Protein AF-A0A971CC48-F1 (afdb_monomer_lite)

Secondary structure (DSSP, 8-state):
--HHHHHHTT---SSHHHHHHIIIIIIHHHSSTT----HHHHHHHHHHHHHHHTT-GGGTSPPPP-

Sequence (66 aa):
MQYADFRANGYYIGSGPVESACNTIVKQRAKRAGMHWTIPGLDPVLALRTLHQSGRDHVLWPAPQP

pLDDT: mean 87.42, std 7.64, range [62.12, 96.62]

Foldseek 3Di:
DPPVVCVVVVHPPDCVVVVVLCVQLPCVQQPDPPHDDDPVRVVVSSVCSVCVVVVNVCVVVPDPDD

Structure (mmCIF, N/CA/C/O backbone):
data_AF-A0A971CC48-F1
#
_entry.id   AF-A0A971CC48-F1
#
loop_
_atom_site.group_PDB
_atom_site.id
_atom_site.type_symbol
_atom_site.label_atom_id
_atom_site.label_alt_id
_atom_site.label_comp_id
_atom_site.label_asym_id
_atom_site.label_entity_id
_atom_site.label_seq_id
_atom_site.pdbx_PDB_ins_code
_atom_site.Cartn_x
_atom_site.Cartn_y
_atom_site.Cartn_z
_atom_site.occupancy
_atom_site.B_iso_or_equiv
_atom_site.auth_seq_id
_atom_site.auth_comp_id
_atom_site.auth_asym_id
_atom_site.auth_atom_id
_atom_site.pdbx_PDB_model_num
ATOM 1 N N . MET A 1 1 ? -23.864 16.109 -4.031 1.00 62.12 1 MET A N 1
ATOM 2 C CA . MET A 1 1 ? -22.850 15.236 -3.396 1.00 62.12 1 MET A CA 1
ATOM 3 C C . MET A 1 1 ? -23.410 14.820 -2.037 1.00 62.12 1 MET A C 1
ATOM 5 O O . MET A 1 1 ? -23.664 15.699 -1.226 1.00 62.12 1 MET A O 1
ATOM 9 N N . GLN A 1 2 ? -23.721 13.538 -1.820 1.00 80.06 2 GLN A N 1
ATOM 10 C CA . GLN A 1 2 ? -24.478 13.040 -0.651 1.00 80.06 2 GLN A CA 1
ATOM 11 C C . GLN A 1 2 ? -23.575 12.826 0.579 1.00 80.06 2 GLN A C 1
ATOM 13 O O . GLN A 1 2 ? -23.443 11.734 1.122 1.00 80.06 2 GLN A O 1
ATOM 18 N N . TYR A 1 3 ? -22.886 13.888 0.999 1.00 76.75 3 TYR A N 1
ATOM 19 C CA . TYR A 1 3 ? -21.908 13.829 2.091 1.00 76.75 3 TYR A CA 1
ATOM 20 C C . TYR A 1 3 ? -22.538 13.415 3.432 1.00 76.75 3 TYR A C 1
ATOM 22 O O . TYR A 1 3 ? -21.903 12.720 4.224 1.00 76.75 3 TYR A O 1
ATOM 30 N N . ALA A 1 4 ? -23.783 13.836 3.680 1.00 80.19 4 ALA A N 1
ATOM 31 C CA . ALA A 1 4 ? -24.527 13.510 4.894 1.00 80.19 4 ALA A CA 1
ATOM 32 C C . ALA A 1 4 ? -24.882 12.019 4.957 1.00 80.19 4 ALA A C 1
ATOM 34 O O . ALA A 1 4 ? -24.594 11.378 5.964 1.00 80.19 4 ALA A O 1
ATOM 35 N N . ASP A 1 5 ? -25.407 11.456 3.866 1.00 83.69 5 ASP A N 1
ATOM 36 C CA . ASP A 1 5 ? -25.741 10.033 3.771 1.00 83.69 5 ASP A CA 1
ATOM 37 C C . ASP A 1 5 ? -24.501 9.155 3.928 1.00 83.69 5 ASP A C 1
ATOM 39 O O . ASP A 1 5 ? -24.519 8.165 4.656 1.00 83.69 5 ASP A O 1
ATOM 43 N N . PHE A 1 6 ? -23.380 9.531 3.308 1.00 80.12 6 PHE A N 1
ATOM 44 C CA . PHE A 1 6 ? -22.156 8.748 3.439 1.00 80.12 6 PHE A CA 1
ATOM 45 C C . PHE A 1 6 ? -21.565 8.796 4.846 1.00 80.12 6 PHE A C 1
ATOM 47 O O . PHE A 1 6 ? -21.082 7.776 5.337 1.00 80.12 6 PHE A O 1
ATOM 54 N N . ARG A 1 7 ? -21.654 9.948 5.524 1.00 78.69 7 ARG A N 1
ATOM 55 C CA . ARG A 1 7 ? -21.239 10.045 6.926 1.00 78.69 7 ARG A CA 1
ATOM 56 C C . ARG A 1 7 ? -22.176 9.252 7.845 1.00 78.69 7 ARG A C 1
ATOM 58 O O . ARG A 1 7 ? -21.690 8.593 8.757 1.00 78.69 7 ARG A O 1
ATOM 65 N N . ALA A 1 8 ? -23.488 9.290 7.596 1.00 84.38 8 ALA A N 1
ATOM 66 C CA . ALA A 1 8 ? -24.489 8.545 8.364 1.00 84.38 8 ALA A CA 1
ATOM 67 C C . ALA A 1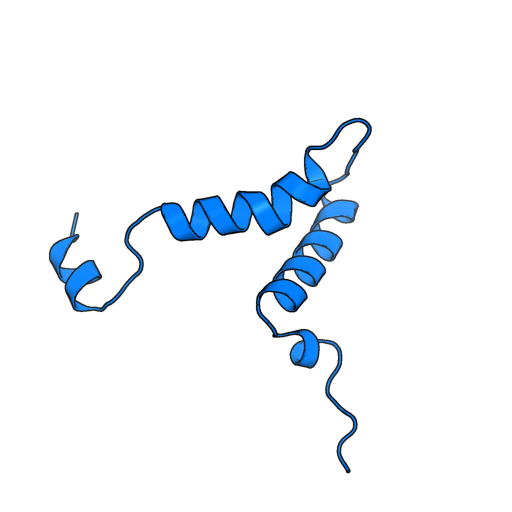 8 ? -24.314 7.022 8.230 1.00 84.38 8 ALA A C 1
ATOM 69 O O . ALA A 1 8 ? -24.488 6.298 9.203 1.00 84.38 8 ALA A O 1
ATOM 70 N N . ASN A 1 9 ? -23.887 6.550 7.056 1.00 84.88 9 ASN A N 1
ATOM 71 C CA . ASN A 1 9 ? -23.555 5.146 6.803 1.00 84.88 9 ASN A CA 1
ATOM 72 C C . ASN A 1 9 ? -22.143 4.740 7.282 1.00 84.88 9 ASN A C 1
ATOM 74 O O . ASN A 1 9 ? -21.710 3.618 7.035 1.00 84.88 9 ASN A O 1
ATOM 78 N N . GLY A 1 10 ? -21.400 5.638 7.942 1.00 80.50 10 GLY A N 1
ATOM 79 C CA . GLY A 1 10 ? -20.069 5.343 8.482 1.00 80.50 10 GLY A CA 1
ATOM 80 C C . GLY A 1 10 ? -18.970 5.182 7.428 1.00 80.50 10 GLY A C 1
ATOM 81 O O . GLY A 1 10 ? -17.892 4.676 7.742 1.00 80.50 10 GLY A O 1
ATOM 82 N N . TYR A 1 11 ? -19.201 5.610 6.184 1.00 79.06 11 TYR A N 1
ATOM 83 C CA . TYR A 1 11 ? -18.176 5.533 5.151 1.00 79.06 11 TYR A CA 1
ATOM 84 C C . TYR A 1 11 ? -17.046 6.530 5.423 1.00 79.06 11 TYR A C 1
ATOM 86 O O . TYR A 1 11 ? -17.263 7.681 5.816 1.00 79.06 11 TYR A O 1
ATOM 94 N N . TYR A 1 12 ? -15.815 6.100 5.150 1.00 69.75 12 TYR A N 1
ATOM 95 C CA . TYR A 1 12 ? -14.652 6.979 5.164 1.00 69.75 12 TYR A CA 1
ATOM 96 C C . TYR A 1 12 ? -14.710 7.940 3.968 1.00 69.75 12 TYR A C 1
ATOM 98 O O . TYR A 1 12 ? -14.247 7.640 2.874 1.00 69.75 12 TYR A O 1
ATOM 106 N N . ILE A 1 13 ? -15.294 9.114 4.198 1.00 79.62 13 ILE A N 1
ATOM 107 C CA . ILE A 1 13 ? -15.476 10.202 3.217 1.00 79.62 13 ILE A CA 1
ATOM 108 C C . ILE A 1 13 ? -14.293 11.181 3.135 1.00 79.62 13 ILE A C 1
ATOM 110 O O . ILE A 1 13 ? -14.357 12.178 2.415 1.00 79.62 13 ILE A O 1
ATOM 114 N N . GLY A 1 14 ? -13.239 10.948 3.920 1.00 77.81 14 GLY A N 1
ATOM 115 C CA . GLY 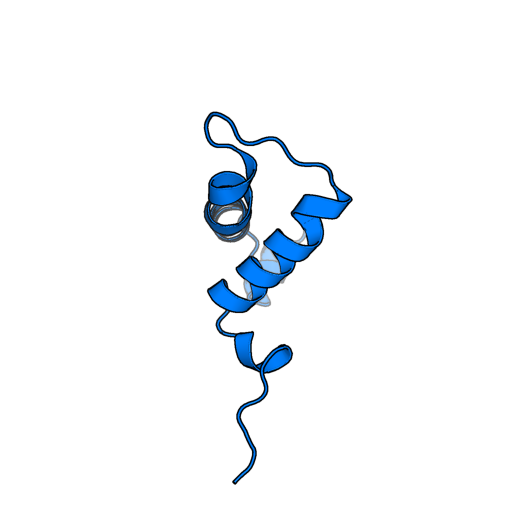A 1 14 ? -12.013 11.745 3.916 1.00 77.81 14 GLY A CA 1
ATOM 116 C C . GLY A 1 14 ? -10.890 11.036 3.163 1.00 77.81 14 GLY A C 1
ATOM 117 O O . GLY A 1 14 ? -10.765 9.816 3.245 1.00 77.81 14 GLY A O 1
ATOM 118 N N . SER A 1 15 ? -10.033 11.794 2.476 1.00 82.88 15 SER A N 1
ATOM 119 C CA . SER A 1 15 ? -8.866 11.248 1.767 1.00 82.88 15 SER A CA 1
ATOM 120 C C . SER A 1 15 ? -7.755 10.769 2.706 1.00 82.88 15 SER A C 1
ATOM 122 O O . SER A 1 15 ? -6.961 9.924 2.313 1.00 82.88 15 SER A O 1
ATOM 124 N N . GLY A 1 16 ? -7.712 11.249 3.954 1.00 86.75 16 GLY A N 1
ATOM 125 C CA . GLY A 1 16 ? -6.614 10.998 4.897 1.00 86.75 16 GLY A CA 1
ATOM 126 C C . GLY A 1 16 ? -6.198 9.525 5.047 1.00 86.75 16 GLY A C 1
ATOM 127 O O . GLY A 1 16 ? -5.016 9.223 4.878 1.00 86.75 16 GLY A O 1
ATOM 128 N N . PRO A 1 17 ? -7.122 8.580 5.310 1.00 85.19 17 PRO A N 1
ATOM 129 C CA . PRO A 1 17 ? -6.790 7.155 5.387 1.00 85.19 17 PRO A CA 1
ATOM 130 C C . PRO A 1 17 ? -6.210 6.598 4.079 1.00 85.19 17 PRO A C 1
ATOM 132 O O . PRO A 1 17 ? -5.242 5.837 4.104 1.00 85.19 17 PRO A O 1
ATOM 135 N N . VAL A 1 18 ? -6.754 7.020 2.933 1.00 87.25 18 VAL A N 1
ATOM 136 C CA . VAL A 1 18 ? -6.296 6.602 1.598 1.00 87.25 18 VAL A CA 1
ATOM 137 C C . VAL A 1 18 ? -4.904 7.165 1.299 1.00 87.25 18 VAL A C 1
ATOM 139 O O . VAL A 1 18 ? -4.017 6.445 0.839 1.00 87.25 18 VAL A O 1
ATOM 142 N N . GLU A 1 19 ? -4.675 8.440 1.605 1.00 90.69 19 GLU A N 1
ATOM 143 C CA . GL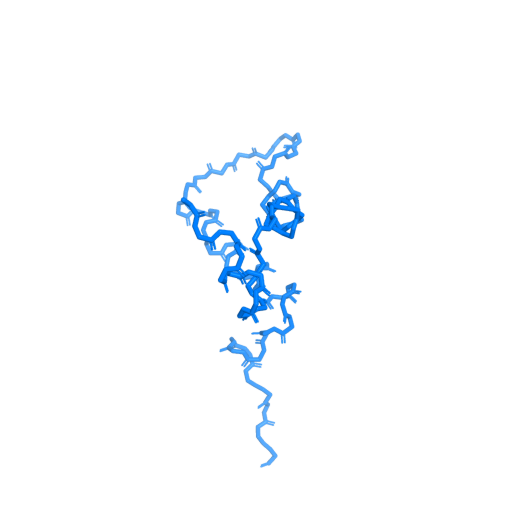U A 1 19 ? -3.383 9.104 1.425 1.00 90.69 19 GLU A CA 1
ATOM 144 C C . GLU A 1 19 ? -2.307 8.508 2.336 1.00 90.69 19 GLU A C 1
ATOM 146 O O . GLU A 1 19 ? -1.173 8.294 1.897 1.00 90.69 19 GLU A O 1
ATOM 151 N N . SER A 1 20 ? -2.668 8.181 3.579 1.00 90.25 20 SER A N 1
ATOM 152 C CA . SER A 1 20 ? -1.794 7.482 4.521 1.00 90.25 20 SER A CA 1
ATOM 153 C C . SER A 1 20 ? -1.384 6.109 3.981 1.00 90.25 20 SER A C 1
ATOM 155 O O . SER A 1 20 ? -0.189 5.826 3.879 1.00 90.25 20 SER A O 1
ATOM 157 N N . ALA A 1 21 ? -2.345 5.303 3.515 1.00 89.81 21 ALA A N 1
ATOM 158 C CA . ALA A 1 21 ? -2.070 4.000 2.911 1.00 89.81 21 ALA A CA 1
ATOM 159 C C . ALA A 1 21 ? -1.174 4.113 1.663 1.00 89.81 21 ALA A C 1
ATOM 161 O O . ALA A 1 21 ? -0.211 3.363 1.510 1.00 89.81 21 ALA A O 1
ATOM 162 N N . CYS A 1 22 ? -1.419 5.094 0.789 1.00 91.19 22 CYS A N 1
ATOM 163 C CA . CYS A 1 22 ? -0.570 5.339 -0.379 1.00 91.19 22 CYS A CA 1
ATOM 164 C C . CYS A 1 22 ? 0.865 5.729 0.024 1.00 91.19 22 CYS A C 1
ATOM 166 O O . CYS A 1 22 ? 1.841 5.269 -0.579 1.00 91.19 22 CYS A O 1
ATOM 168 N N . ASN A 1 23 ? 1.023 6.531 1.080 1.00 92.38 23 ASN A N 1
ATOM 169 C CA . ASN A 1 23 ? 2.336 6.876 1.615 1.00 92.38 23 ASN A CA 1
ATOM 170 C C . ASN A 1 23 ? 3.082 5.639 2.145 1.00 92.38 23 ASN A C 1
ATOM 172 O O . ASN A 1 23 ? 4.260 5.469 1.822 1.00 92.38 23 ASN A O 1
ATOM 176 N N . THR A 1 24 ? 2.426 4.771 2.921 1.00 93.06 24 THR A N 1
ATOM 177 C CA . THR A 1 24 ? 3.081 3.630 3.588 1.00 93.06 24 THR A CA 1
ATOM 178 C C . THR A 1 24 ? 3.288 2.418 2.681 1.00 93.06 24 THR A C 1
ATOM 180 O O . THR A 1 24 ? 4.358 1.803 2.700 1.00 93.06 24 THR A O 1
ATOM 183 N N . ILE A 1 25 ? 2.298 2.078 1.856 1.00 92.62 25 ILE A N 1
ATOM 184 C CA . ILE A 1 25 ? 2.339 0.896 0.989 1.00 92.62 25 ILE A CA 1
ATOM 185 C C . ILE A 1 25 ? 3.175 1.198 -0.255 1.00 92.62 25 ILE A C 1
ATOM 187 O O . ILE A 1 25 ? 4.132 0.475 -0.544 1.00 92.62 25 ILE A O 1
ATOM 191 N N . VAL A 1 26 ? 2.847 2.294 -0.953 1.00 92.88 26 VAL A N 1
ATOM 192 C CA . VAL A 1 26 ? 3.393 2.616 -2.279 1.00 92.88 26 VAL A CA 1
ATOM 193 C C . VAL A 1 26 ? 4.648 3.474 -2.173 1.00 92.88 26 VAL A C 1
ATOM 195 O O . VAL A 1 26 ? 5.728 3.034 -2.569 1.00 92.88 26 VAL A O 1
ATOM 198 N N . LYS A 1 27 ? 4.557 4.694 -1.621 1.00 92.44 27 LYS A N 1
ATOM 199 C CA . LYS A 1 27 ? 5.676 5.657 -1.688 1.00 92.44 27 LYS A CA 1
ATOM 200 C C . LYS A 1 27 ? 6.925 5.159 -0.967 1.00 92.44 27 LYS A C 1
ATOM 202 O O . LYS A 1 27 ? 8.025 5.332 -1.490 1.00 92.44 27 LYS A O 1
ATOM 207 N N . GLN A 1 28 ? 6.777 4.490 0.178 1.00 92.31 28 GLN A N 1
ATOM 208 C CA . GLN A 1 28 ? 7.923 3.913 0.890 1.00 92.31 28 GLN A CA 1
ATOM 209 C C . GLN A 1 28 ? 8.708 2.885 0.061 1.00 92.31 28 GLN A C 1
ATOM 211 O O . GLN A 1 28 ? 9.909 2.740 0.291 1.00 92.31 28 GLN A O 1
ATOM 216 N N . ARG A 1 29 ? 8.065 2.181 -0.884 1.00 91.44 29 ARG A N 1
ATOM 217 C CA . ARG A 1 29 ? 8.703 1.118 -1.677 1.00 91.44 29 ARG A CA 1
ATOM 218 C C . ARG A 1 29 ? 9.036 1.510 -3.112 1.00 91.44 29 ARG A C 1
ATOM 220 O O . ARG A 1 29 ? 9.973 0.940 -3.666 1.00 91.44 29 ARG A O 1
ATOM 227 N N . ALA A 1 30 ? 8.283 2.440 -3.690 1.00 92.19 30 ALA A N 1
ATOM 228 C CA . ALA A 1 30 ? 8.374 2.798 -5.101 1.00 92.19 30 ALA A CA 1
ATOM 229 C C . ALA A 1 30 ? 9.032 4.164 -5.361 1.00 92.19 30 ALA A C 1
ATOM 231 O O . ALA A 1 30 ? 9.384 4.438 -6.502 1.00 92.19 30 ALA A O 1
ATOM 232 N N . LYS A 1 31 ? 9.196 5.032 -4.345 1.00 89.81 31 LYS A N 1
ATOM 233 C CA . LYS A 1 31 ? 9.580 6.448 -4.535 1.00 89.81 31 LYS A CA 1
ATOM 234 C C . LYS A 1 31 ? 10.812 6.901 -3.730 1.00 89.81 31 LYS A C 1
ATOM 236 O O . LYS A 1 31 ? 10.924 8.079 -3.399 1.00 89.81 31 LYS A O 1
ATOM 241 N N . ARG A 1 32 ? 11.732 5.998 -3.371 1.00 88.56 32 ARG A N 1
ATOM 242 C CA . ARG A 1 32 ? 13.025 6.383 -2.759 1.00 88.56 32 ARG A CA 1
ATOM 243 C C . ARG A 1 32 ? 14.138 6.436 -3.808 1.00 88.56 32 ARG A C 1
ATOM 245 O O . ARG A 1 32 ? 13.975 5.939 -4.919 1.00 88.56 32 ARG A O 1
ATOM 252 N N . ALA A 1 33 ? 15.264 7.047 -3.446 1.00 91.94 33 ALA A N 1
ATOM 253 C CA . ALA A 1 33 ? 16.422 7.174 -4.325 1.00 91.94 33 ALA A CA 1
ATOM 254 C C . ALA A 1 33 ? 16.884 5.805 -4.858 1.00 91.94 33 ALA A C 1
ATOM 256 O O . ALA A 1 33 ? 16.941 4.829 -4.110 1.00 91.94 33 ALA A O 1
ATOM 257 N N . GLY A 1 34 ? 17.183 5.743 -6.159 1.00 91.62 34 GLY A N 1
ATOM 258 C CA . GLY A 1 34 ? 17.661 4.531 -6.835 1.00 91.62 34 GLY A CA 1
ATOM 259 C C . GLY A 1 34 ? 16.600 3.455 -7.092 1.00 91.62 34 GLY A C 1
ATOM 260 O O . GLY A 1 34 ? 16.936 2.384 -7.588 1.00 91.62 34 GLY A O 1
ATOM 261 N N . MET A 1 35 ? 15.327 3.703 -6.768 1.00 92.94 35 MET A N 1
ATOM 262 C CA . MET A 1 35 ? 14.256 2.742 -7.020 1.00 92.94 35 MET A CA 1
ATOM 263 C C . MET A 1 35 ? 13.711 2.897 -8.437 1.00 92.94 35 MET A C 1
ATOM 265 O O . MET A 1 35 ? 13.076 3.897 -8.762 1.00 92.94 35 MET A O 1
ATOM 269 N N . HIS A 1 36 ? 13.902 1.864 -9.250 1.00 91.81 36 HIS A N 1
ATOM 270 C CA . HIS A 1 36 ? 13.272 1.739 -10.556 1.00 91.81 36 HIS A CA 1
ATOM 271 C C . HIS A 1 36 ? 12.403 0.493 -10.584 1.00 91.81 36 HIS A C 1
ATOM 273 O O . HIS A 1 36 ? 12.809 -0.577 -10.134 1.00 91.81 36 HIS A O 1
ATOM 279 N N . TRP A 1 37 ? 11.197 0.657 -11.110 1.00 93.81 37 TRP A N 1
ATOM 280 C CA . TRP A 1 37 ? 10.182 -0.378 -11.138 1.00 93.81 37 TRP A CA 1
ATOM 281 C C . TRP A 1 37 ? 9.519 -0.412 -12.500 1.00 93.81 37 TRP A C 1
ATOM 283 O O . TRP A 1 37 ? 9.178 0.626 -13.063 1.00 93.81 37 TRP A O 1
ATOM 293 N N . THR A 1 38 ? 9.278 -1.618 -12.991 1.00 95.69 38 THR A N 1
ATOM 294 C CA . THR A 1 38 ? 8.268 -1.851 -14.016 1.00 95.69 38 THR A CA 1
ATOM 295 C C . THR A 1 38 ? 6.940 -2.132 -13.319 1.00 95.69 38 THR A C 1
ATOM 297 O O . THR A 1 38 ? 6.920 -2.670 -12.210 1.00 95.69 38 THR A O 1
ATOM 300 N N . ILE A 1 39 ? 5.821 -1.792 -13.961 1.00 93.50 39 ILE A N 1
ATOM 301 C CA . ILE A 1 39 ? 4.480 -2.141 -13.466 1.00 93.50 39 ILE A CA 1
ATOM 302 C C . ILE A 1 39 ? 4.376 -3.639 -13.112 1.00 93.50 39 ILE A C 1
ATOM 304 O O . ILE A 1 39 ? 4.021 -3.927 -11.969 1.00 93.50 39 ILE A O 1
ATOM 308 N N . PRO A 1 40 ? 4.764 -4.593 -13.991 1.00 96.62 40 PRO A N 1
ATOM 309 C CA . PRO A 1 40 ? 4.688 -6.019 -13.660 1.00 96.62 40 PRO A CA 1
ATOM 310 C C .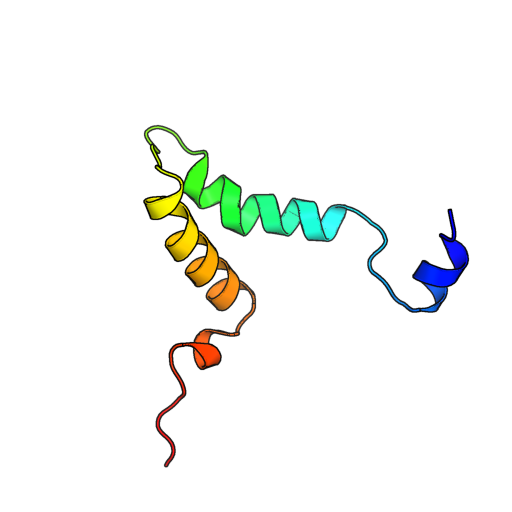 PRO A 1 40 ? 5.586 -6.438 -12.486 1.00 96.62 40 PRO A C 1
ATOM 312 O O . PRO A 1 40 ? 5.276 -7.410 -11.808 1.00 96.62 40 PRO A O 1
ATOM 315 N N . GLY A 1 41 ? 6.687 -5.726 -12.222 1.00 94.56 41 GLY A N 1
ATOM 316 C CA . GLY A 1 41 ? 7.548 -6.006 -11.070 1.00 94.56 41 GLY A CA 1
ATOM 317 C C . GLY A 1 41 ? 7.042 -5.396 -9.759 1.00 94.56 41 GLY A C 1
ATOM 318 O O . GLY A 1 41 ? 7.302 -5.937 -8.688 1.00 94.56 41 GLY A O 1
ATOM 319 N N . LEU A 1 42 ? 6.337 -4.264 -9.826 1.00 95.19 42 LEU A N 1
ATOM 320 C CA . LEU A 1 42 ? 5.868 -3.534 -8.647 1.00 95.19 42 LEU A CA 1
ATOM 321 C C . LEU A 1 42 ? 4.538 -4.058 -8.112 1.00 95.19 42 LEU A C 1
ATOM 323 O O . LEU A 1 42 ? 4.364 -4.124 -6.898 1.00 95.19 42 LEU A O 1
ATOM 327 N N . ASP A 1 43 ? 3.617 -4.419 -9.001 1.00 95.00 43 ASP A N 1
ATOM 328 C CA . ASP A 1 43 ? 2.267 -4.862 -8.649 1.00 95.00 43 ASP A CA 1
ATOM 329 C C . ASP A 1 43 ? 2.240 -5.991 -7.593 1.00 95.00 43 ASP A C 1
ATOM 331 O O . ASP A 1 43 ? 1.692 -5.768 -6.505 1.00 95.00 43 ASP A O 1
ATOM 335 N N . PRO A 1 44 ? 2.937 -7.134 -7.783 1.00 94.56 44 PRO A N 1
ATOM 336 C CA . PRO A 1 44 ? 2.944 -8.202 -6.780 1.00 94.56 44 PRO A CA 1
ATOM 337 C C . PRO A 1 44 ? 3.601 -7.772 -5.459 1.00 94.56 44 PRO A C 1
ATOM 339 O O . PRO A 1 44 ? 3.192 -8.204 -4.380 1.00 94.56 44 PRO A O 1
ATOM 342 N N . VAL A 1 45 ? 4.593 -6.876 -5.509 1.00 94.38 45 VAL A N 1
ATOM 343 C CA . VAL A 1 45 ? 5.250 -6.338 -4.308 1.00 94.38 45 VAL A CA 1
ATOM 344 C C . VAL A 1 45 ? 4.281 -5.472 -3.501 1.00 94.38 45 VAL A C 1
ATOM 346 O O . VAL A 1 45 ? 4.262 -5.552 -2.270 1.00 94.38 45 VAL A O 1
ATOM 349 N N . LEU A 1 46 ? 3.469 -4.644 -4.163 1.00 95.06 46 LEU A N 1
ATOM 350 C CA . LEU A 1 46 ? 2.453 -3.829 -3.495 1.00 95.06 46 LEU A CA 1
ATOM 351 C C . LEU A 1 46 ? 1.315 -4.687 -2.939 1.00 95.06 46 LEU A C 1
ATOM 353 O O . LEU A 1 46 ? 0.862 -4.417 -1.825 1.00 95.06 46 LEU A O 1
ATOM 357 N N . ALA A 1 47 ? 0.902 -5.739 -3.651 1.00 93.69 47 ALA A N 1
ATOM 358 C CA . ALA A 1 47 ? -0.101 -6.688 -3.170 1.00 93.69 47 ALA A CA 1
ATOM 359 C C . ALA A 1 47 ? 0.344 -7.352 -1.854 1.00 93.69 47 ALA A C 1
ATOM 361 O O . ALA A 1 47 ? -0.375 -7.303 -0.854 1.00 93.69 47 ALA A O 1
ATOM 362 N N . LEU A 1 48 ? 1.580 -7.863 -1.810 1.00 93.50 48 LEU A N 1
ATOM 363 C CA . LEU A 1 48 ? 2.175 -8.441 -0.600 1.00 93.50 48 LEU A CA 1
ATOM 364 C C . LEU A 1 48 ? 2.237 -7.438 0.558 1.00 93.50 48 LEU A C 1
ATOM 366 O O . LEU A 1 48 ? 1.839 -7.751 1.681 1.00 93.50 48 LEU A O 1
ATOM 370 N N . ARG A 1 49 ? 2.700 -6.209 0.296 1.00 94.25 49 ARG A N 1
ATOM 371 C CA . ARG A 1 49 ? 2.773 -5.155 1.324 1.00 94.25 49 ARG A CA 1
ATOM 372 C C . ARG A 1 49 ? 1.394 -4.780 1.860 1.00 94.25 49 ARG A C 1
ATOM 374 O O . ARG A 1 49 ? 1.262 -4.549 3.058 1.00 94.25 49 ARG A O 1
ATOM 381 N N . THR A 1 50 ? 0.383 -4.743 0.996 1.00 94.31 50 THR A N 1
ATOM 382 C CA . THR A 1 50 ? -1.005 -4.455 1.382 1.00 94.31 50 THR A CA 1
ATOM 383 C C . THR A 1 50 ? -1.552 -5.533 2.313 1.00 94.31 50 THR A C 1
ATOM 385 O O . THR A 1 50 ? -2.129 -5.215 3.354 1.00 94.31 50 THR A O 1
ATOM 388 N N . LEU A 1 51 ? -1.336 -6.809 1.986 1.00 93.62 51 LEU A N 1
ATOM 389 C CA . LEU A 1 51 ? -1.773 -7.926 2.827 1.00 93.62 51 LEU A CA 1
ATOM 390 C C . LEU A 1 51 ? -1.075 -7.911 4.186 1.00 93.62 51 LEU A C 1
ATOM 392 O O . LEU A 1 51 ? -1.738 -8.010 5.214 1.00 93.62 51 LEU A O 1
ATOM 396 N N . HIS A 1 52 ? 0.238 -7.682 4.200 1.00 91.81 52 HIS A N 1
ATOM 397 C CA . HIS A 1 52 ? 0.996 -7.591 5.442 1.00 91.81 52 HIS A CA 1
ATOM 398 C C . HIS A 1 52 ? 0.532 -6.420 6.323 1.00 91.81 52 HIS A C 1
ATOM 400 O O . HIS A 1 52 ? 0.257 -6.604 7.504 1.00 91.81 52 HIS A O 1
ATOM 406 N N . GLN A 1 53 ? 0.375 -5.218 5.754 1.00 91.25 53 GLN A N 1
ATOM 407 C CA . GLN A 1 53 ? -0.019 -4.033 6.523 1.00 91.25 53 GLN A CA 1
ATOM 408 C C . GLN A 1 53 ? -1.481 -4.081 6.999 1.00 91.25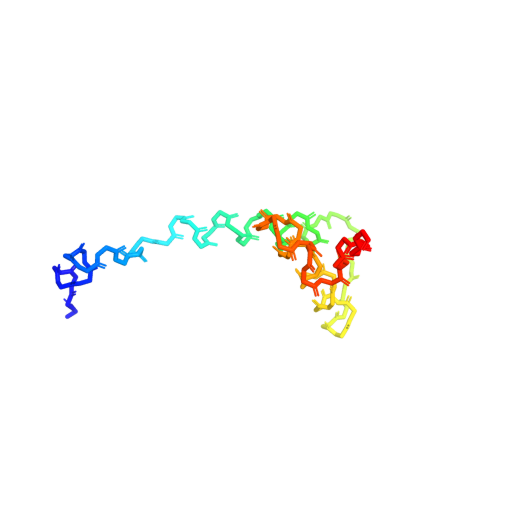 53 GLN A C 1
ATOM 410 O O . GLN A 1 53 ? -1.826 -3.426 7.979 1.00 91.25 53 GLN A O 1
ATOM 415 N N . SER A 1 54 ? -2.334 -4.864 6.333 1.00 91.75 54 SER A N 1
ATOM 416 C CA . SER A 1 54 ? -3.718 -5.097 6.760 1.00 91.75 54 SER A CA 1
ATOM 417 C C . SER A 1 54 ? -3.884 -6.269 7.737 1.00 91.75 54 SER A C 1
ATOM 419 O O . SER A 1 54 ? -5.007 -6.514 8.170 1.00 91.75 54 SER A O 1
ATOM 421 N N . GLY A 1 55 ? -2.810 -6.992 8.091 1.00 91.50 55 GLY A N 1
ATOM 422 C CA . GLY A 1 55 ? -2.891 -8.191 8.941 1.00 91.50 55 GLY A CA 1
ATOM 423 C C . GLY A 1 55 ? -3.617 -9.364 8.268 1.00 91.50 55 GLY A C 1
ATOM 424 O O . GLY A 1 55 ? -4.257 -10.181 8.928 1.00 91.50 55 GLY A O 1
ATOM 425 N N . ARG A 1 56 ? -3.596 -9.404 6.931 1.00 90.00 56 ARG A N 1
ATOM 426 C CA . ARG A 1 56 ? -4.266 -10.415 6.093 1.00 90.00 56 ARG A CA 1
ATOM 427 C C . ARG A 1 56 ? -3.265 -11.349 5.421 1.00 90.00 56 ARG A C 1
ATOM 429 O O . ARG A 1 56 ? -3.534 -11.918 4.369 1.00 90.00 56 ARG A O 1
ATOM 436 N N . ASP A 1 57 ? -2.105 -11.504 6.036 1.00 88.19 57 ASP A N 1
ATOM 437 C CA . ASP A 1 57 ? -1.065 -12.466 5.685 1.00 88.19 57 ASP A CA 1
ATOM 438 C C . ASP A 1 57 ? -1.599 -13.904 5.619 1.00 88.19 57 ASP A C 1
ATOM 440 O O . ASP A 1 57 ? -1.234 -14.641 4.704 1.00 88.19 57 ASP A O 1
ATOM 444 N N . HIS A 1 58 ? -2.555 -14.253 6.485 1.00 88.62 58 HIS A N 1
ATOM 445 C CA . HIS A 1 58 ? -3.242 -15.549 6.481 1.00 88.62 58 HIS A CA 1
ATOM 446 C C . HIS A 1 58 ? -3.946 -15.903 5.157 1.00 88.62 58 HIS A C 1
ATOM 448 O O . HIS A 1 58 ? -4.216 -17.074 4.907 1.00 88.62 58 HIS A O 1
ATOM 454 N N . VAL A 1 59 ? -4.259 -14.920 4.302 1.00 88.06 59 VAL A N 1
ATOM 455 C CA . VAL A 1 59 ? -4.859 -15.160 2.976 1.00 88.06 59 VAL A CA 1
ATOM 456 C C . VAL A 1 59 ? -3.864 -15.844 2.034 1.00 88.06 59 VAL A C 1
ATOM 458 O O . VAL A 1 59 ? -4.265 -16.635 1.186 1.00 88.06 59 VAL A O 1
ATOM 461 N N . LEU A 1 60 ? -2.572 -15.543 2.181 1.00 86.44 60 LEU A N 1
ATOM 462 C CA . LEU A 1 60 ? -1.495 -16.148 1.394 1.00 86.44 60 LEU A CA 1
ATOM 463 C C . LEU A 1 60 ? -0.819 -17.305 2.132 1.00 86.44 60 LEU A C 1
ATOM 465 O O . LEU A 1 60 ? -0.482 -18.310 1.512 1.00 86.44 60 LEU A O 1
ATOM 469 N N . TRP A 1 61 ? -0.631 -17.162 3.445 1.00 85.31 61 TRP A N 1
ATOM 470 C CA . TRP A 1 61 ? -0.038 -18.169 4.322 1.00 85.31 61 TRP A CA 1
ATOM 471 C C . TRP A 1 61 ? -1.058 -18.611 5.369 1.00 85.31 61 TRP A C 1
ATOM 473 O O . TRP A 1 61 ? -0.986 -18.167 6.518 1.00 85.31 61 TRP A O 1
ATOM 483 N N . PRO A 1 62 ? -2.030 -19.463 5.002 1.00 83.81 62 PRO A N 1
ATOM 484 C CA . PRO A 1 62 ? -2.935 -20.032 5.986 1.00 83.81 62 PRO A CA 1
ATOM 485 C C . PRO A 1 62 ? -2.116 -20.785 7.039 1.00 83.81 62 PRO A C 1
ATOM 487 O O . PRO A 1 62 ? -1.226 -21.569 6.699 1.00 83.81 62 PRO A O 1
ATOM 490 N N . ALA A 1 63 ? -2.394 -20.524 8.318 1.00 77.81 63 ALA A N 1
ATOM 491 C CA . ALA A 1 63 ? -1.756 -21.258 9.403 1.00 77.81 63 ALA A CA 1
ATOM 492 C C . ALA A 1 63 ? -2.021 -22.764 9.218 1.00 77.81 63 ALA A C 1
ATOM 494 O O . ALA A 1 63 ? -3.134 -23.129 8.813 1.00 77.81 63 ALA A O 1
ATOM 495 N N . PRO A 1 64 ? -1.032 -23.638 9.485 1.00 73.88 64 PRO A N 1
ATOM 496 C CA . PRO A 1 64 ? -1.264 -25.073 9.444 1.00 73.88 64 PRO A CA 1
ATOM 497 C C . PRO A 1 64 ? -2.423 -25.404 10.388 1.00 73.88 64 PRO A C 1
ATOM 499 O O . PRO A 1 64 ? -2.417 -25.019 11.558 1.00 73.88 64 PRO A O 1
ATOM 502 N N . GLN A 1 65 ? -3.446 -26.048 9.831 1.00 69.00 65 GLN A N 1
ATOM 503 C CA . GLN A 1 65 ? -4.586 -26.549 10.590 1.00 69.00 65 GLN A CA 1
ATOM 504 C C . GLN A 1 65 ? -4.048 -27.647 11.528 1.00 69.00 65 GLN A C 1
ATOM 506 O O . GLN A 1 65 ? -3.237 -28.453 11.057 1.00 69.00 65 GLN A O 1
ATOM 511 N N . PRO A 1 66 ? -4.413 -27.646 12.821 1.00 67.19 66 PRO A N 1
ATOM 512 C CA . PRO A 1 66 ? -3.959 -28.659 13.770 1.00 67.19 66 PRO A CA 1
ATOM 513 C C . PRO A 1 66 ? -4.418 -30.073 13.392 1.00 67.19 66 PRO A C 1
ATOM 515 O O . PRO A 1 66 ? -5.493 -30.205 12.760 1.00 67.19 66 PR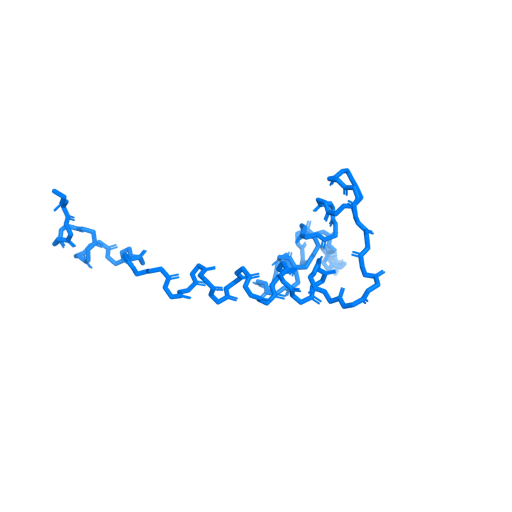O A O 1
#

Radius of gyration: 16.47 Å; chains: 1; bounding box: 43×44×28 Å